Protein AF-A0A1G1E8P8-F1 (afdb_monomer)

Solvent-accessible surface area (backbone atoms only — not comparable to full-atom values): 6298 Å² total; per-residue (Å²): 103,47,85,68,78,87,84,78,57,80,79,61,54,77,76,60,85,80,83,84,72,94,62,95,69,95,79,81,78,94,62,86,85,66,56,71,40,67,44,27,53,44,60,85,92,48,69,58,87,82,52,75,77,49,52,40,71,72,56,40,60,54,49,50,55,55,35,57,75,71,66,56,51,73,68,56,52,50,48,52,54,44,52,52,52,50,55,52,49,55,44,52,50,56,17,70,78,89

Sequence (98 aa):
MGEGVLKLPVYDVKGIYFVLCPKERELKIDREIQSIFSELGINPTLPIREQKPIPLPDRKALDDIVFDILGLTEDERNEVYWAVCELVKNRLEKARSA

Nearest PDB structures (foldseek):
  7pkq-assembly1_v  TM=2.460E-01  e=7.762E+00  Chlamydomonas reinhardtii

Secondary structure (DSSP, 8-state):
---S-----TTGGGGPPP---SS-------S----HHHHTT--TTS-GGGSPP---HHHHHHHHHHHHHHT--HHHHHHHHHHHHHHHHHHHHHHH--

pLDDT: mean 86.12, std 11.96, range [45.19, 96.88]

Mean predicted aligned error: 6.56 Å

Radius of gyration: 15.31 Å; Cα contacts (8 Å, |Δi|>4): 63; chains: 1; bounding box: 31×34×38 Å

Structure (mmCIF, N/CA/C/O backbone):
data_AF-A0A1G1E8P8-F1
#
_entry.id   AF-A0A1G1E8P8-F1
#
loop_
_atom_site.group_PDB
_atom_site.id
_atom_site.type_symbol
_atom_site.label_atom_id
_atom_site.label_alt_id
_atom_site.label_comp_id
_atom_site.label_asym_id
_atom_site.label_entity_id
_atom_site.label_seq_id
_atom_site.pdbx_PDB_ins_code
_atom_site.Cartn_x
_atom_site.Cartn_y
_atom_site.Cartn_z
_atom_site.occupancy
_atom_site.B_iso_or_equiv
_atom_site.auth_seq_id
_atom_site.auth_comp_id
_atom_site.auth_asym_id
_atom_site.auth_atom_id
_atom_site.pdbx_PDB_model_num
ATOM 1 N N . MET A 1 1 ? -2.142 0.215 24.357 1.00 45.19 1 MET A N 1
ATOM 2 C CA . MET A 1 1 ? -0.732 0.155 23.861 1.00 45.19 1 MET A CA 1
ATOM 3 C C . MET A 1 1 ? -0.588 -0.863 22.721 1.00 45.19 1 MET A C 1
ATOM 5 O O . MET A 1 1 ? -0.422 -2.047 22.975 1.00 45.19 1 MET A O 1
ATOM 9 N N . GLY A 1 2 ? -0.667 -0.441 21.457 1.00 47.41 2 GLY A N 1
ATOM 10 C CA . GLY A 1 2 ? -0.658 -1.340 20.279 1.00 47.41 2 GLY A CA 1
ATOM 11 C C . GLY A 1 2 ? 0.368 -0.977 19.199 1.00 47.41 2 GLY A C 1
ATOM 12 O O . GLY A 1 2 ? 0.175 -1.280 18.024 1.00 47.41 2 GLY A O 1
ATOM 13 N N . GLU A 1 3 ? 1.477 -0.368 19.615 1.00 49.81 3 GLU A N 1
ATOM 14 C CA . GLU A 1 3 ? 2.665 -0.134 18.780 1.00 49.81 3 GLU A CA 1
ATOM 15 C C . GLU A 1 3 ? 3.649 -1.322 18.794 1.00 49.81 3 GLU A C 1
ATOM 17 O O . GLU A 1 3 ? 4.707 -1.271 18.177 1.00 49.81 3 GLU A O 1
ATOM 22 N N . GLY A 1 4 ? 3.324 -2.419 19.492 1.00 59.16 4 GLY A N 1
ATOM 23 C CA . GLY A 1 4 ? 4.180 -3.608 19.531 1.00 59.16 4 GLY A CA 1
ATOM 24 C C . GLY A 1 4 ? 4.302 -4.257 18.153 1.00 59.16 4 GLY A C 1
ATOM 25 O O . GLY A 1 4 ? 3.316 -4.309 17.428 1.00 59.16 4 GLY A O 1
ATOM 26 N N . VAL A 1 5 ? 5.486 -4.768 17.801 1.00 62.25 5 VAL A N 1
ATOM 27 C CA . VAL A 1 5 ? 5.781 -5.476 16.537 1.00 62.25 5 VAL A CA 1
ATOM 28 C C . VAL A 1 5 ? 4.755 -6.586 16.266 1.00 62.25 5 VAL A C 1
ATOM 30 O O . VAL A 1 5 ? 4.314 -7.269 17.190 1.00 62.25 5 VAL A O 1
ATOM 33 N N . LEU A 1 6 ? 4.357 -6.780 14.997 1.00 70.25 6 LEU A N 1
ATOM 3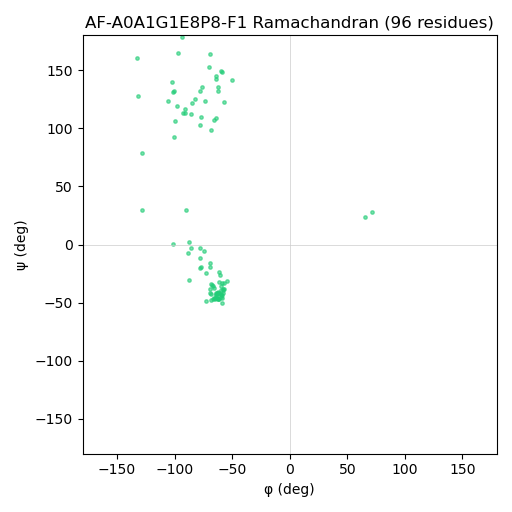4 C CA . LEU A 1 6 ? 3.505 -7.922 14.639 1.00 70.25 6 LEU A CA 1
ATOM 35 C C . LEU A 1 6 ? 4.311 -9.209 14.855 1.00 70.25 6 LEU A C 1
ATOM 37 O O . LEU A 1 6 ? 5.243 -9.494 14.106 1.00 70.25 6 LEU A O 1
ATOM 41 N N . LYS A 1 7 ? 3.981 -9.966 15.901 1.00 74.06 7 LYS A N 1
ATOM 42 C CA . LYS A 1 7 ? 4.650 -11.231 16.201 1.00 74.06 7 LYS A CA 1
ATOM 43 C C . LYS A 1 7 ? 4.104 -12.316 15.273 1.00 74.06 7 LYS A C 1
ATOM 45 O O . LYS A 1 7 ? 3.013 -12.821 15.508 1.00 74.06 7 LYS A O 1
ATOM 50 N N . LEU A 1 8 ? 4.870 -12.662 14.240 1.00 76.56 8 LEU A N 1
ATOM 51 C CA . LEU A 1 8 ? 4.582 -13.779 13.336 1.00 76.56 8 LEU A CA 1
ATOM 52 C C . LEU A 1 8 ? 5.289 -15.045 13.854 1.00 76.56 8 LEU A C 1
ATOM 54 O O . LEU A 1 8 ? 6.523 -15.069 13.898 1.00 76.56 8 LEU A O 1
ATOM 58 N N . PRO A 1 9 ? 4.565 -16.083 14.307 1.00 80.50 9 PRO A N 1
ATOM 59 C CA . PRO A 1 9 ? 5.182 -17.341 14.709 1.00 80.50 9 PRO A CA 1
ATOM 60 C C . PRO A 1 9 ? 5.732 -18.100 13.491 1.00 80.50 9 PRO A C 1
ATOM 62 O O . PRO A 1 9 ? 5.231 -17.981 12.377 1.00 80.50 9 PRO A O 1
ATOM 65 N N . VAL A 1 10 ? 6.760 -18.929 13.708 1.00 77.25 10 VAL A N 1
ATOM 66 C CA . VAL A 1 10 ? 7.508 -19.615 12.631 1.00 77.25 10 VAL A CA 1
ATOM 67 C C . VAL A 1 10 ? 6.609 -20.468 11.724 1.00 77.25 10 VAL A C 1
ATOM 69 O O . VAL A 1 10 ? 6.868 -20.579 10.530 1.00 77.25 10 VAL A O 1
ATOM 72 N N . TYR A 1 11 ? 5.540 -21.060 12.260 1.00 79.88 11 TYR A N 1
ATOM 73 C CA . TYR A 1 11 ? 4.621 -21.881 11.468 1.00 79.88 11 TYR A CA 1
ATOM 74 C C . TYR A 1 11 ? 3.726 -21.063 10.521 1.00 79.88 11 TYR A C 1
ATOM 76 O O . TYR A 1 11 ? 3.346 -21.594 9.479 1.00 79.88 11 TYR A O 1
ATOM 84 N N . ASP A 1 12 ? 3.467 -19.785 10.817 1.00 79.62 12 ASP A N 1
ATOM 85 C CA . ASP A 1 12 ? 2.682 -18.894 9.948 1.00 79.62 12 ASP A CA 1
ATOM 86 C C . ASP A 1 12 ? 3.501 -18.403 8.745 1.00 79.62 12 ASP A C 1
ATOM 88 O O . ASP A 1 12 ? 2.941 -18.033 7.714 1.00 79.62 12 ASP A O 1
ATOM 92 N N . VAL A 1 13 ? 4.836 -18.483 8.819 1.00 80.25 13 VAL A N 1
ATOM 93 C CA . VAL A 1 13 ? 5.741 -18.120 7.712 1.00 80.25 13 VAL A CA 1
ATOM 94 C C . VAL A 1 13 ? 5.495 -18.990 6.474 1.00 80.25 13 VAL A C 1
ATOM 96 O O . VAL A 1 13 ? 5.710 -18.535 5.354 1.00 80.25 13 VAL A O 1
ATOM 99 N N . LYS A 1 14 ? 4.973 -20.216 6.643 1.00 79.44 14 LYS A N 1
ATOM 100 C CA . LYS A 1 14 ? 4.612 -21.107 5.524 1.00 79.44 14 LYS A CA 1
ATOM 101 C C . LYS A 1 14 ? 3.523 -20.532 4.613 1.00 79.44 14 LYS A C 1
ATOM 103 O O . LYS A 1 14 ? 3.435 -20.953 3.466 1.00 79.44 14 LYS A O 1
ATOM 108 N N . GLY A 1 15 ? 2.694 -19.616 5.118 1.00 80.75 15 GLY A N 1
ATOM 109 C CA . GLY A 1 15 ? 1.637 -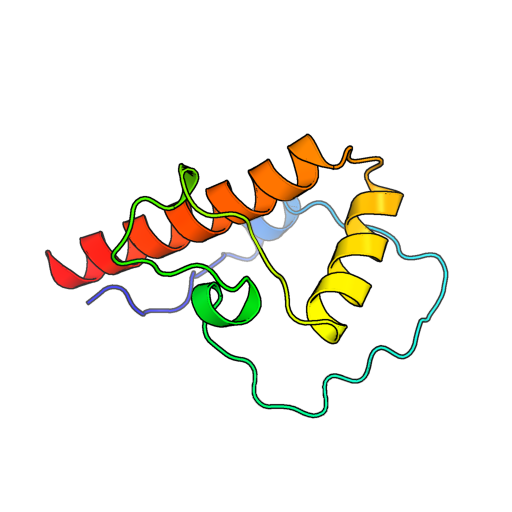18.960 4.345 1.00 80.75 15 GLY A CA 1
ATOM 110 C C . GLY A 1 15 ? 2.100 -17.724 3.569 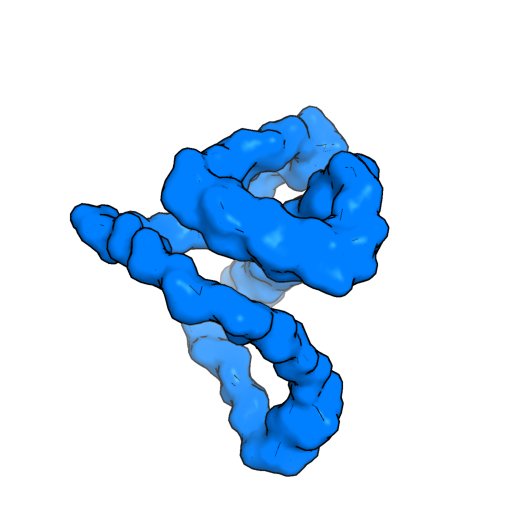1.00 80.75 15 GLY A C 1
ATOM 111 O O . GLY A 1 15 ? 1.292 -17.120 2.869 1.00 80.75 15 GLY A O 1
ATOM 112 N N . ILE A 1 16 ? 3.369 -17.321 3.701 1.00 83.00 16 ILE A N 1
ATOM 113 C CA . ILE A 1 16 ? 3.907 -16.137 3.029 1.00 83.00 16 ILE A CA 1
ATOM 114 C C . ILE A 1 16 ? 4.348 -16.517 1.616 1.00 83.00 16 ILE A C 1
ATOM 116 O O . ILE A 1 16 ? 5.207 -17.377 1.422 1.00 83.00 16 ILE A O 1
ATOM 120 N N . TYR A 1 17 ? 3.775 -15.841 0.626 1.00 83.31 17 TYR A N 1
ATOM 121 C CA . TYR A 1 17 ? 4.190 -15.970 -0.765 1.00 83.31 17 TYR A CA 1
ATOM 122 C C . TYR A 1 17 ? 5.468 -15.166 -1.010 1.00 83.31 17 TYR A C 1
ATOM 124 O O . TYR A 1 17 ? 5.562 -13.997 -0.636 1.00 83.31 17 TYR A O 1
ATOM 132 N N . PHE A 1 18 ? 6.445 -15.793 -1.663 1.00 82.44 18 PHE A N 1
ATOM 133 C CA . PHE A 1 18 ? 7.697 -15.150 -2.049 1.00 82.44 18 PHE A CA 1
ATOM 134 C C . PHE A 1 18 ? 7.662 -14.780 -3.527 1.00 82.44 18 PHE A C 1
ATOM 136 O O . PHE A 1 18 ? 7.359 -15.612 -4.381 1.00 82.44 18 PHE A O 1
ATOM 143 N N . VAL A 1 19 ? 8.028 -13.537 -3.823 1.00 80.00 19 VAL A N 1
ATOM 144 C CA . VAL A 1 19 ? 8.228 -13.066 -5.192 1.00 80.00 19 VAL A CA 1
ATOM 145 C C . VAL A 1 19 ? 9.695 -13.280 -5.552 1.00 80.00 19 VAL A C 1
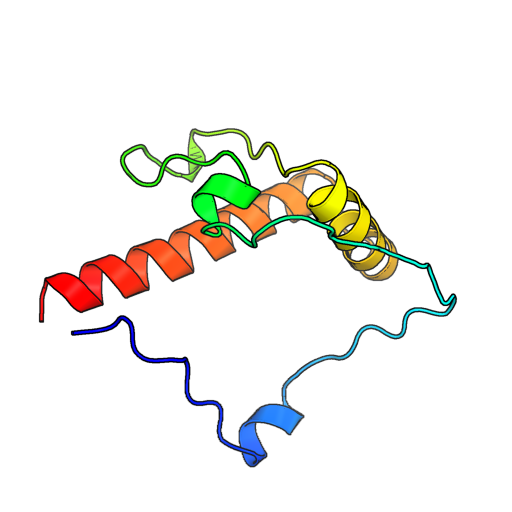ATOM 147 O O . VAL A 1 19 ? 10.583 -12.663 -4.963 1.00 80.00 19 VAL A O 1
ATOM 150 N N . LEU A 1 20 ? 9.964 -14.179 -6.501 1.00 78.12 20 LEU A N 1
ATOM 151 C CA . LEU A 1 20 ? 11.316 -14.401 -7.011 1.00 78.12 20 LEU A CA 1
ATOM 152 C C . LEU A 1 20 ? 11.674 -13.264 -7.969 1.00 78.12 20 LEU A C 1
ATOM 154 O O . LEU A 1 20 ? 11.123 -13.178 -9.063 1.00 78.12 20 LEU A O 1
ATOM 158 N N . CYS A 1 21 ? 12.600 -12.395 -7.561 1.00 73.50 21 CYS A N 1
ATOM 159 C CA . CYS A 1 21 ? 13.130 -11.353 -8.433 1.00 73.50 21 CYS A CA 1
ATOM 160 C C . CYS A 1 21 ? 14.295 -11.929 -9.259 1.00 73.50 21 CYS A C 1
ATOM 162 O O . CYS A 1 21 ? 15.343 -12.239 -8.692 1.00 73.50 21 CYS A O 1
ATOM 164 N N . PRO A 1 22 ? 14.153 -12.086 -10.588 1.00 66.62 22 PRO A N 1
ATOM 165 C CA . PRO A 1 22 ? 15.149 -12.767 -11.417 1.00 66.62 22 PRO A CA 1
ATOM 166 C C . PRO A 1 22 ? 16.415 -11.936 -11.682 1.00 66.62 22 PRO A C 1
ATOM 168 O O . PRO A 1 22 ? 17.340 -12.429 -12.324 1.00 66.62 22 PRO A O 1
ATOM 171 N N . LYS A 1 23 ? 16.463 -10.670 -11.246 1.00 68.69 23 LYS A N 1
ATOM 172 C CA . LYS A 1 23 ? 17.631 -9.794 -11.395 1.00 68.69 23 LYS A CA 1
ATOM 173 C C . LYS A 1 23 ? 17.944 -9.112 -10.073 1.00 68.69 23 LYS A C 1
ATOM 175 O O . LYS A 1 23 ? 17.083 -8.438 -9.511 1.00 68.69 23 LYS A O 1
ATOM 180 N N . GLU A 1 24 ? 19.193 -9.219 -9.639 1.00 64.12 24 GLU A N 1
ATOM 181 C CA . GLU A 1 24 ? 19.734 -8.369 -8.584 1.00 64.12 24 GLU A CA 1
ATOM 182 C C . GLU A 1 24 ? 19.729 -6.923 -9.098 1.00 64.12 24 GLU A C 1
ATOM 184 O O . GLU A 1 24 ? 20.447 -6.571 -10.035 1.00 64.12 24 GLU A O 1
ATOM 189 N N . ARG A 1 25 ? 18.844 -6.092 -8.545 1.00 66.06 25 ARG A N 1
ATOM 190 C CA . ARG A 1 25 ? 18.870 -4.642 -8.745 1.00 66.06 25 ARG A CA 1
ATOM 191 C C . ARG A 1 25 ? 19.392 -4.021 -7.459 1.00 66.06 25 ARG A C 1
ATOM 193 O O . ARG A 1 25 ? 18.806 -4.239 -6.401 1.00 66.06 25 ARG A O 1
ATOM 200 N N . GLU A 1 26 ? 20.470 -3.247 -7.549 1.00 65.75 26 GLU A N 1
ATOM 201 C CA . GLU A 1 26 ? 20.905 -2.412 -6.430 1.00 65.75 26 GLU A CA 1
ATOM 202 C C . GLU A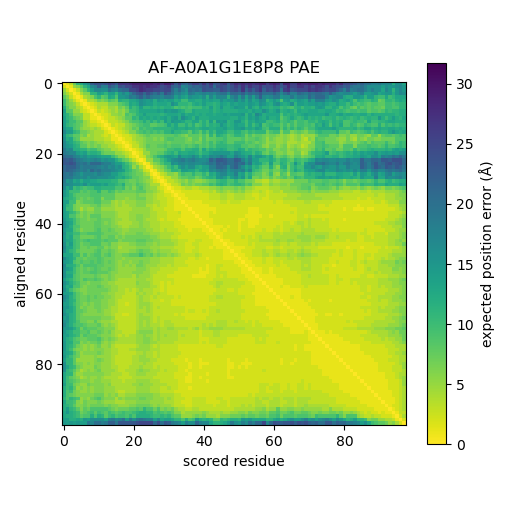 1 26 ? 19.874 -1.299 -6.214 1.00 65.75 26 GLU A C 1
ATOM 204 O O . GLU A 1 26 ? 19.864 -0.290 -6.916 1.00 65.75 26 GLU A O 1
ATOM 209 N N . LEU A 1 27 ? 18.982 -1.497 -5.248 1.00 69.50 27 LEU A N 1
ATOM 210 C CA . LEU A 1 27 ? 18.142 -0.440 -4.699 1.00 69.50 27 LEU A CA 1
ATOM 211 C C . LEU A 1 27 ? 18.784 0.007 -3.391 1.00 69.50 27 LEU A C 1
ATOM 213 O O . LEU A 1 27 ? 18.755 -0.719 -2.398 1.00 69.50 27 LEU A O 1
ATOM 217 N N . LYS A 1 28 ? 19.402 1.187 -3.406 1.00 74.12 28 LYS A N 1
ATOM 218 C CA . LYS A 1 28 ? 19.949 1.809 -2.200 1.00 74.12 28 LYS A CA 1
ATOM 219 C C . LYS A 1 28 ? 18.955 2.835 -1.682 1.00 74.12 28 LYS A C 1
ATOM 221 O O . LYS A 1 28 ? 18.609 3.782 -2.384 1.00 74.12 28 LYS A O 1
ATOM 226 N N . ILE A 1 29 ? 18.482 2.612 -0.462 1.00 80.25 29 ILE A N 1
ATOM 227 C CA . ILE A 1 29 ? 17.687 3.580 0.287 1.00 80.25 29 ILE A CA 1
ATOM 228 C C . ILE A 1 29 ? 18.648 4.230 1.284 1.00 80.25 29 ILE A C 1
ATOM 230 O O . ILE A 1 29 ? 18.871 3.707 2.370 1.00 80.25 29 ILE A O 1
ATOM 234 N N . ASP A 1 30 ? 19.250 5.353 0.891 1.00 83.94 30 ASP A N 1
ATOM 235 C CA . ASP A 1 30 ? 20.222 6.108 1.702 1.00 83.94 30 ASP A CA 1
ATOM 236 C C . ASP A 1 30 ? 19.549 7.181 2.585 1.00 83.94 30 ASP A C 1
ATOM 238 O O . ASP A 1 30 ? 20.120 8.230 2.884 1.00 83.94 30 ASP A O 1
ATOM 242 N N . ARG A 1 31 ? 18.300 6.939 2.995 1.00 89.81 31 ARG A N 1
ATOM 243 C CA . ARG A 1 31 ? 17.511 7.842 3.843 1.00 89.81 31 ARG A CA 1
ATOM 244 C C . ARG A 1 31 ? 16.858 7.088 4.993 1.00 89.81 31 ARG A C 1
ATOM 246 O O . ARG A 1 31 ? 16.679 5.874 4.933 1.00 89.81 31 ARG A O 1
ATOM 253 N N . GLU A 1 32 ? 16.465 7.824 6.026 1.00 90.50 32 GLU A N 1
ATOM 254 C CA . GLU A 1 32 ? 15.666 7.265 7.113 1.00 90.50 32 GLU A CA 1
ATOM 255 C C . GLU A 1 32 ? 14.306 6.779 6.587 1.00 90.50 32 GLU A C 1
ATOM 257 O O . GLU A 1 32 ? 13.645 7.464 5.795 1.00 90.50 32 GLU A O 1
ATOM 262 N N . ILE A 1 33 ? 13.904 5.585 7.027 1.00 89.88 33 ILE A N 1
ATOM 263 C CA . ILE A 1 33 ? 12.601 5.004 6.700 1.00 89.88 33 ILE A CA 1
ATOM 264 C C . ILE A 1 33 ? 11.538 5.742 7.508 1.00 89.88 33 ILE A C 1
ATOM 266 O O . ILE A 1 33 ? 11.603 5.790 8.737 1.00 89.88 33 ILE A O 1
ATOM 270 N N . GLN A 1 34 ? 10.549 6.301 6.820 1.00 91.88 34 GLN A N 1
ATOM 271 C CA . GLN A 1 34 ? 9.480 7.061 7.450 1.00 91.88 34 GLN A CA 1
ATOM 272 C C . GLN A 1 34 ? 8.265 6.177 7.753 1.00 91.88 34 GLN A C 1
ATOM 274 O O . GLN A 1 34 ? 8.222 4.978 7.466 1.00 91.88 34 GLN A O 1
ATOM 279 N N . SER A 1 35 ? 7.235 6.777 8.354 1.00 93.00 35 SER A N 1
ATOM 280 C CA . SER A 1 35 ? 5.948 6.102 8.510 1.00 93.00 35 SER A CA 1
ATOM 281 C C . SER A 1 35 ? 5.372 5.722 7.143 1.00 93.00 35 SER A C 1
ATOM 283 O O . SER A 1 35 ? 5.551 6.457 6.175 1.00 93.00 35 SER A O 1
ATOM 285 N N . ILE A 1 36 ? 4.605 4.62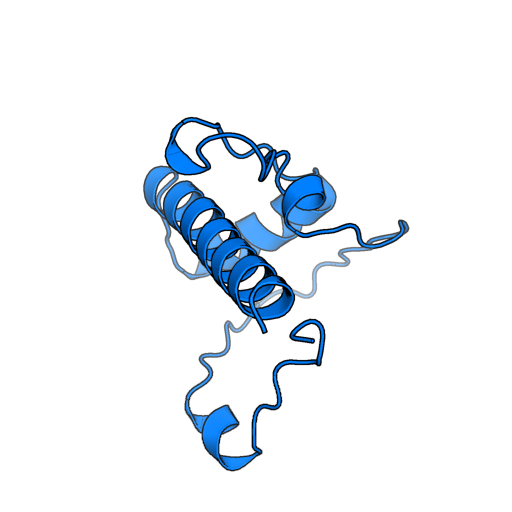9 7.073 1.00 93.12 36 ILE A N 1
ATOM 286 C CA . ILE A 1 36 ? 3.971 4.194 5.816 1.00 93.12 36 ILE A CA 1
ATOM 287 C C . ILE A 1 36 ? 3.117 5.296 5.171 1.00 93.12 36 ILE A C 1
ATOM 289 O O . ILE A 1 36 ? 3.033 5.397 3.955 1.00 93.12 36 ILE A O 1
ATOM 293 N N . PHE A 1 37 ? 2.518 6.157 5.993 1.00 95.38 37 PHE A N 1
ATOM 294 C CA . PHE A 1 37 ? 1.741 7.306 5.549 1.00 95.38 37 PHE A CA 1
ATOM 295 C C . PHE A 1 37 ? 2.616 8.326 4.815 1.00 95.38 37 PHE A C 1
ATOM 297 O O . PHE A 1 37 ? 2.270 8.762 3.723 1.00 95.38 37 PHE A O 1
ATOM 304 N N . SER A 1 38 ? 3.781 8.651 5.375 1.00 94.88 38 SER A N 1
ATOM 305 C CA . SER A 1 38 ? 4.749 9.569 4.766 1.00 94.88 38 SER A CA 1
ATOM 306 C C . SER A 1 38 ? 5.396 8.973 3.515 1.00 94.88 38 SER A C 1
ATOM 308 O O . SER A 1 38 ? 5.512 9.661 2.507 1.00 94.88 38 SER A O 1
ATOM 310 N N . GLU A 1 39 ? 5.744 7.685 3.555 1.00 95.06 39 GLU A N 1
ATOM 311 C CA . GLU A 1 39 ? 6.308 6.943 2.419 1.00 95.06 39 GLU A CA 1
ATOM 312 C C . GLU A 1 39 ? 5.374 6.932 1.202 1.00 95.06 39 GLU A C 1
ATOM 314 O O . GLU A 1 39 ? 5.853 6.945 0.070 1.00 95.06 39 GLU A O 1
ATOM 319 N N . LEU A 1 40 ? 4.054 6.916 1.435 1.00 95.81 40 LEU A N 1
ATOM 320 C CA . LEU A 1 40 ? 3.012 6.884 0.403 1.00 95.81 40 LEU A CA 1
ATOM 321 C C . LEU A 1 40 ? 2.354 8.248 0.137 1.00 95.81 40 LEU A C 1
ATOM 323 O O . LEU A 1 40 ? 1.444 8.328 -0.687 1.00 95.81 40 LEU A O 1
ATOM 327 N N . GLY A 1 41 ? 2.765 9.311 0.833 1.00 95.12 41 GLY A N 1
ATOM 328 C CA . GLY A 1 41 ? 2.169 10.645 0.700 1.00 95.12 41 GLY A CA 1
ATOM 329 C C . GLY A 1 41 ? 0.705 10.743 1.162 1.00 95.12 41 GLY A C 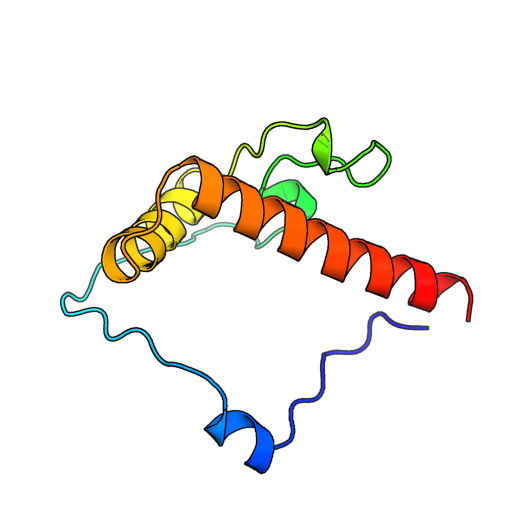1
ATOM 330 O O . GLY A 1 41 ? -0.019 11.623 0.704 1.00 95.12 41 GLY A O 1
ATOM 331 N N . ILE A 1 42 ? 0.254 9.850 2.048 1.00 96.06 42 ILE A N 1
ATOM 332 C CA . ILE A 1 42 ? -1.126 9.784 2.552 1.00 96.06 42 ILE A CA 1
ATOM 333 C C . ILE A 1 42 ? -1.201 10.423 3.937 1.00 96.06 42 ILE A C 1
ATOM 335 O O . ILE A 1 42 ? -0.429 10.088 4.830 1.00 96.06 42 ILE A O 1
ATOM 339 N N . ASN A 1 43 ? -2.181 11.297 4.163 1.00 94.50 43 ASN A N 1
ATOM 340 C CA . ASN A 1 43 ? -2.468 11.839 5.484 1.00 94.50 43 ASN A CA 1
ATOM 341 C C . ASN A 1 43 ? -3.503 10.963 6.222 1.00 94.50 43 ASN A C 1
ATOM 343 O O . ASN A 1 43 ? -4.657 10.891 5.788 1.00 94.50 43 ASN A O 1
ATOM 347 N N . PRO A 1 44 ? -3.155 10.334 7.363 1.00 92.06 44 PRO A N 1
ATOM 348 C CA . PRO A 1 44 ? -4.072 9.457 8.091 1.00 92.06 44 PRO A CA 1
ATOM 349 C C . PRO A 1 44 ? -5.242 10.189 8.768 1.00 92.06 44 PRO A C 1
ATOM 351 O O . PRO A 1 44 ? -6.208 9.530 9.165 1.00 92.06 44 PRO A O 1
ATOM 354 N N . THR A 1 45 ? -5.181 11.518 8.933 1.00 92.12 45 THR A N 1
ATOM 355 C CA . THR A 1 45 ? -6.272 12.298 9.550 1.00 92.12 45 THR A CA 1
ATOM 356 C C . THR A 1 45 ? -7.439 12.547 8.599 1.00 92.12 45 THR A C 1
ATOM 358 O O . THR A 1 45 ? -8.551 12.802 9.056 1.00 92.12 45 THR A O 1
ATOM 361 N N . LEU A 1 46 ? -7.199 12.441 7.294 1.00 93.12 46 LEU A N 1
ATOM 362 C CA . LEU A 1 46 ? -8.209 12.552 6.249 1.00 93.12 46 LEU A CA 1
ATOM 363 C C . LEU A 1 46 ? -8.687 11.153 5.816 1.00 93.12 46 LEU A C 1
ATOM 365 O O . LEU A 1 46 ? -8.035 10.147 6.132 1.00 93.12 46 LEU A O 1
ATOM 369 N N . PRO A 1 47 ? -9.818 11.048 5.098 1.00 93.94 47 PRO A N 1
ATOM 370 C CA . PRO A 1 47 ? -10.232 9.789 4.488 1.00 93.94 47 PRO A CA 1
ATOM 371 C C . PRO A 1 47 ? -9.137 9.260 3.548 1.00 93.94 47 PRO A C 1
ATOM 373 O O . PRO A 1 47 ? -8.702 9.953 2.630 1.00 93.94 47 PRO A O 1
ATOM 376 N N . ILE A 1 48 ? -8.652 8.037 3.791 1.00 94.56 48 ILE A N 1
ATOM 377 C CA . ILE A 1 48 ? -7.531 7.447 3.031 1.00 94.56 48 ILE A CA 1
ATOM 378 C C . ILE A 1 48 ? -7.915 7.263 1.557 1.00 94.56 48 ILE A C 1
ATOM 380 O O . ILE A 1 48 ? -7.131 7.583 0.670 1.00 94.56 48 ILE A O 1
ATOM 384 N N . ARG A 1 49 ? -9.148 6.809 1.306 1.00 94.50 49 ARG A N 1
ATOM 385 C CA . ARG A 1 49 ? -9.686 6.510 -0.031 1.00 94.50 49 ARG A CA 1
ATOM 386 C C . ARG A 1 49 ? -9.911 7.736 -0.916 1.00 94.50 49 ARG A C 1
ATOM 388 O O . ARG A 1 49 ? -10.006 7.597 -2.126 1.00 94.50 49 ARG A O 1
ATOM 395 N N . GLU A 1 50 ? -9.992 8.926 -0.329 1.00 94.19 50 GLU A N 1
ATOM 396 C CA . GLU A 1 50 ? -10.168 10.182 -1.075 1.00 94.19 50 GLU A CA 1
ATOM 397 C C . GLU A 1 50 ? -8.828 10.803 -1.496 1.00 94.19 50 GLU A C 1
ATOM 399 O O . GLU A 1 50 ? -8.791 11.789 -2.231 1.00 94.19 50 GLU A O 1
ATOM 404 N N . GLN A 1 51 ? -7.715 10.238 -1.028 1.00 94.56 51 GLN A N 1
ATOM 405 C CA . GLN A 1 51 ? -6.373 10.727 -1.308 1.00 94.56 51 GLN A CA 1
ATOM 406 C C . GLN A 1 51 ? -5.705 9.869 -2.377 1.00 94.56 51 GLN A C 1
ATOM 408 O O . GLN A 1 51 ? -5.798 8.640 -2.364 1.00 94.56 51 GLN A O 1
ATOM 413 N N . LYS A 1 52 ? -4.974 10.520 -3.284 1.00 94.25 52 LYS A N 1
ATOM 414 C CA . LYS A 1 52 ? -4.148 9.826 -4.271 1.00 94.25 52 LYS A CA 1
ATOM 415 C C . LYS A 1 52 ? -2.804 9.436 -3.637 1.00 94.25 52 LYS A C 1
ATOM 417 O O . LYS A 1 52 ? -2.121 10.339 -3.153 1.00 94.25 52 LYS A O 1
ATOM 422 N N . PRO A 1 53 ? -2.396 8.153 -3.662 1.00 94.75 53 PRO A N 1
ATOM 423 C CA . PRO A 1 53 ? -1.071 7.746 -3.205 1.00 94.75 53 PRO A CA 1
ATOM 424 C C . PRO A 1 53 ? 0.025 8.400 -4.055 1.00 94.75 53 PRO A C 1
ATOM 426 O O . PRO A 1 53 ? -0.025 8.379 -5.287 1.00 94.75 53 PRO A O 1
ATOM 429 N N . ILE A 1 54 ? 1.026 8.977 -3.396 1.00 95.12 54 ILE A N 1
ATOM 430 C CA . ILE A 1 54 ? 2.214 9.565 -4.020 1.00 95.12 54 ILE A CA 1
ATOM 431 C C . ILE A 1 54 ? 3.433 8.949 -3.323 1.00 95.12 54 ILE A C 1
ATOM 433 O O . ILE A 1 54 ? 4.001 9.564 -2.418 1.00 95.12 54 ILE A O 1
ATOM 437 N N . PRO A 1 55 ? 3.811 7.708 -3.689 1.00 94.56 55 PRO A N 1
ATOM 438 C CA . PRO A 1 55 ? 4.953 7.041 -3.085 1.00 94.56 55 PRO A CA 1
ATOM 439 C C . PRO A 1 55 ? 6.260 7.773 -3.391 1.00 94.56 55 PRO A C 1
ATOM 441 O O . PRO A 1 55 ? 6.451 8.305 -4.490 1.00 94.56 55 PRO A O 1
ATOM 444 N N . LEU A 1 56 ? 7.182 7.761 -2.427 1.00 94.44 56 LEU A N 1
ATOM 445 C CA . LEU A 1 56 ? 8.526 8.303 -2.615 1.00 94.44 56 LEU A CA 1
ATOM 446 C C . LEU A 1 56 ? 9.255 7.584 -3.767 1.00 94.44 56 LEU A C 1
ATOM 448 O O . LEU A 1 56 ? 9.005 6.399 -3.998 1.00 94.44 56 LEU A O 1
ATOM 452 N N . PRO A 1 57 ? 10.152 8.261 -4.510 1.00 91.81 57 PRO A N 1
ATOM 453 C CA . PRO A 1 57 ? 10.708 7.719 -5.754 1.00 91.81 57 PRO A CA 1
ATOM 454 C C . PRO A 1 57 ? 11.418 6.369 -5.593 1.00 91.81 57 PRO A C 1
ATOM 456 O O . PRO A 1 57 ? 11.237 5.470 -6.412 1.00 91.81 57 PRO A O 1
ATOM 459 N N . ASP A 1 58 ? 12.198 6.212 -4.526 1.00 90.88 58 ASP A N 1
ATOM 460 C CA . ASP A 1 58 ? 12.911 4.977 -4.198 1.00 90.88 58 ASP A CA 1
ATOM 461 C C . ASP A 1 58 ? 11.953 3.854 -3.783 1.00 90.88 58 ASP A C 1
ATOM 463 O O . ASP A 1 58 ? 12.122 2.702 -4.191 1.00 90.88 58 ASP A O 1
ATOM 467 N N . ARG A 1 59 ? 10.894 4.200 -3.042 1.00 92.06 59 ARG A N 1
ATOM 468 C CA . ARG A 1 59 ? 9.852 3.254 -2.648 1.00 92.06 59 ARG A CA 1
ATOM 469 C C . ARG A 1 59 ? 9.063 2.767 -3.857 1.00 92.06 59 ARG A C 1
ATOM 471 O O . ARG A 1 59 ? 8.890 1.564 -4.029 1.00 92.06 59 ARG A O 1
ATOM 478 N N . LYS A 1 60 ? 8.657 3.695 -4.723 1.00 92.25 60 LYS A N 1
ATOM 479 C CA . LYS A 1 60 ? 7.961 3.395 -5.972 1.00 92.25 60 LYS A CA 1
ATOM 480 C C . LYS A 1 60 ? 8.796 2.483 -6.868 1.00 92.25 60 LYS A C 1
ATOM 482 O O . LYS A 1 60 ? 8.267 1.516 -7.394 1.00 92.25 60 LYS A O 1
ATOM 487 N N . ALA A 1 61 ? 10.098 2.743 -7.001 1.00 90.62 61 ALA A N 1
ATOM 488 C CA . ALA A 1 61 ? 10.983 1.907 -7.811 1.00 90.62 61 ALA A CA 1
ATOM 489 C C . ALA A 1 61 ? 11.031 0.446 -7.328 1.00 90.62 61 ALA A C 1
ATOM 491 O O . ALA A 1 61 ? 11.124 -0.467 -8.149 1.00 90.62 61 ALA A O 1
ATOM 492 N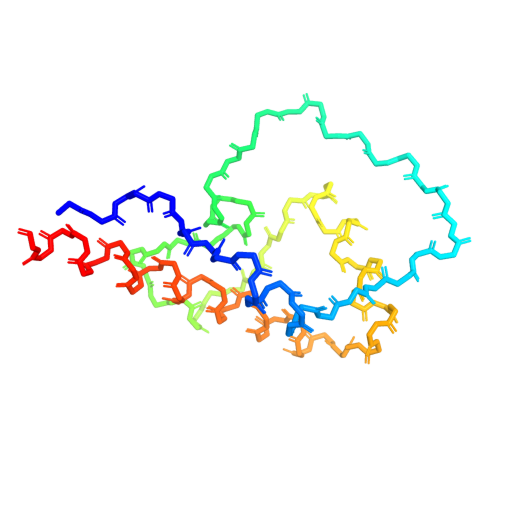 N . LEU A 1 62 ? 10.961 0.222 -6.011 1.00 89.19 62 LEU A N 1
ATOM 493 C CA . LEU A 1 62 ? 10.876 -1.114 -5.423 1.00 89.19 62 LEU A CA 1
ATOM 494 C C . LEU A 1 62 ? 9.496 -1.742 -5.635 1.00 89.19 62 LEU A C 1
ATOM 496 O O . LEU A 1 62 ? 9.401 -2.886 -6.078 1.00 89.19 62 LEU A O 1
ATOM 500 N N . ASP A 1 63 ? 8.441 -0.993 -5.327 1.00 92.06 63 ASP A N 1
ATOM 501 C CA . ASP A 1 63 ? 7.062 -1.463 -5.428 1.00 92.06 63 ASP A CA 1
ATOM 502 C C . ASP A 1 63 ? 6.700 -1.815 -6.880 1.00 92.06 63 ASP A C 1
ATOM 504 O O . ASP A 1 63 ? 6.131 -2.876 -7.121 1.00 92.06 63 ASP A O 1
ATOM 508 N N . ASP A 1 64 ? 7.116 -1.003 -7.859 1.00 92.19 64 ASP A N 1
ATOM 509 C CA . ASP A 1 64 ? 6.887 -1.251 -9.285 1.00 92.19 64 ASP A CA 1
ATOM 510 C C . ASP A 1 64 ? 7.486 -2.593 -9.729 1.00 92.19 64 ASP A C 1
ATOM 512 O O . ASP A 1 64 ? 6.828 -3.330 -10.453 1.00 92.19 64 ASP A O 1
ATOM 516 N N . ILE A 1 65 ? 8.673 -2.981 -9.244 1.00 90.00 65 ILE A N 1
ATOM 517 C CA . ILE A 1 65 ? 9.259 -4.298 -9.560 1.00 90.00 65 ILE A CA 1
ATOM 518 C C . ILE A 1 65 ? 8.356 -5.425 -9.064 1.00 90.00 65 ILE A C 1
ATOM 520 O O . ILE A 1 65 ? 8.106 -6.387 -9.788 1.00 90.00 65 ILE A O 1
ATOM 524 N N . VAL A 1 66 ? 7.890 -5.325 -7.820 1.00 90.06 66 VAL A N 1
ATOM 525 C CA . VAL A 1 66 ? 7.041 -6.354 -7.213 1.00 90.06 66 VAL A CA 1
ATOM 526 C C . VAL A 1 66 ? 5.697 -6.417 -7.934 1.00 90.06 66 VAL A C 1
ATOM 528 O O . VAL A 1 66 ? 5.242 -7.500 -8.295 1.00 90.06 66 VAL A O 1
ATOM 531 N N . PHE A 1 67 ? 5.082 -5.265 -8.192 1.00 93.94 67 PHE A N 1
ATOM 532 C CA . PHE A 1 67 ? 3.794 -5.160 -8.867 1.00 93.94 67 PHE A CA 1
ATOM 533 C C . PHE A 1 67 ? 3.852 -5.608 -10.326 1.00 93.94 67 PHE A C 1
ATOM 535 O O . PHE A 1 67 ? 2.914 -6.255 -10.785 1.00 93.94 67 PHE A O 1
ATOM 542 N N . ASP A 1 68 ? 4.952 -5.341 -11.030 1.00 92.25 68 ASP A N 1
ATOM 543 C CA . ASP A 1 68 ? 5.183 -5.831 -12.390 1.00 92.25 68 ASP A CA 1
ATOM 544 C C . ASP A 1 68 ? 5.287 -7.361 -12.416 1.00 92.25 68 ASP A C 1
ATOM 546 O O . ASP A 1 68 ? 4.700 -7.999 -13.288 1.00 92.25 68 ASP A O 1
ATOM 550 N N . ILE A 1 69 ? 5.986 -7.971 -11.449 1.00 91.38 69 ILE A N 1
ATOM 551 C CA . ILE A 1 69 ? 6.086 -9.439 -11.354 1.00 91.38 69 ILE A CA 1
ATOM 552 C C . ILE A 1 69 ? 4.718 -10.064 -11.046 1.00 91.38 69 ILE A C 1
ATOM 554 O O . ILE A 1 69 ? 4.398 -11.132 -11.567 1.00 91.38 69 ILE A O 1
ATOM 558 N N . LEU A 1 70 ? 3.909 -9.402 -10.218 1.00 91.50 70 LEU A N 1
ATOM 559 C CA . LEU A 1 70 ? 2.545 -9.830 -9.901 1.00 91.50 70 LEU A CA 1
ATOM 560 C C . LEU A 1 70 ? 1.530 -9.507 -11.013 1.00 91.50 70 LEU A C 1
ATOM 562 O O . LEU A 1 70 ? 0.417 -10.022 -10.972 1.00 91.50 70 LEU A O 1
ATOM 566 N N . GLY A 1 71 ? 1.901 -8.688 -12.002 1.00 94.06 71 GLY A N 1
ATOM 567 C CA . GLY A 1 71 ? 1.033 -8.295 -13.112 1.00 94.06 71 GLY A CA 1
ATOM 568 C C . GLY A 1 71 ? -0.098 -7.339 -12.722 1.00 94.06 71 GLY A C 1
ATO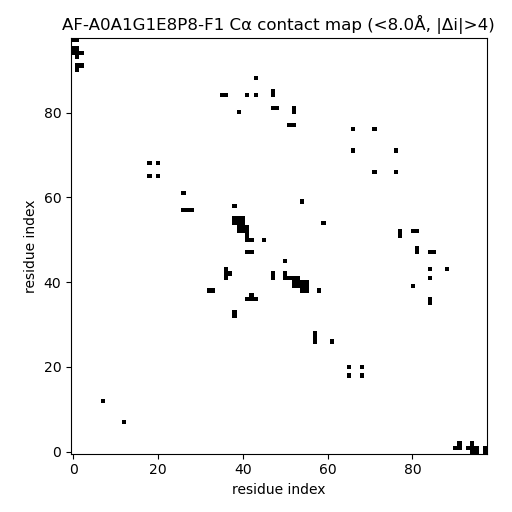M 569 O O . GLY A 1 71 ? -1.144 -7.363 -13.364 1.00 94.06 71 GLY A O 1
ATOM 570 N N . LEU A 1 72 ? 0.092 -6.517 -11.683 1.00 96.19 72 LEU A N 1
ATOM 571 C CA . LEU A 1 72 ? -0.949 -5.613 -11.184 1.00 96.19 72 LEU A CA 1
ATOM 572 C C . LEU A 1 72 ? -1.134 -4.385 -12.082 1.00 96.19 72 LEU A C 1
ATOM 574 O O . LEU A 1 72 ? -0.166 -3.701 -12.447 1.00 96.19 72 LEU A O 1
ATOM 578 N N . THR A 1 73 ? -2.399 -4.065 -12.347 1.00 96.81 73 THR A N 1
ATOM 579 C CA . THR A 1 73 ? -2.854 -2.821 -12.982 1.00 96.81 73 THR A CA 1
ATOM 580 C C . THR A 1 73 ? -2.655 -1.606 -12.067 1.00 96.81 73 THR A C 1
ATOM 582 O O . THR A 1 73 ? -2.457 -1.749 -10.863 1.00 96.81 73 THR A O 1
ATOM 585 N N . GLU A 1 74 ? -2.711 -0.385 -12.610 1.00 93.62 74 GLU A N 1
ATOM 586 C CA . GLU A 1 74 ? -2.543 0.838 -11.802 1.00 93.62 74 GLU A CA 1
ATOM 587 C C . GLU A 1 74 ? -3.600 0.955 -10.689 1.00 93.62 74 GLU A C 1
ATOM 589 O O . GLU A 1 74 ? -3.267 1.317 -9.559 1.00 93.62 74 GLU A O 1
ATOM 594 N N . ASP A 1 75 ? -4.849 0.583 -10.975 1.00 94.94 75 ASP A N 1
ATOM 595 C CA . ASP A 1 75 ? -5.934 0.594 -9.991 1.00 94.94 75 ASP A CA 1
ATOM 596 C C . ASP A 1 75 ? -5.679 -0.396 -8.846 1.00 94.94 75 ASP A C 1
ATOM 598 O O . ASP A 1 75 ? -5.853 -0.053 -7.677 1.00 94.94 75 ASP A O 1
ATOM 602 N N . GLU A 1 76 ? -5.180 -1.596 -9.152 1.00 96.88 76 GLU A N 1
ATOM 603 C CA . GLU A 1 76 ? -4.825 -2.593 -8.135 1.00 96.88 76 GLU A CA 1
ATOM 604 C C . GLU A 1 76 ? -3.629 -2.151 -7.285 1.00 96.88 76 GLU A C 1
ATOM 606 O O . GLU A 1 76 ? -3.601 -2.406 -6.082 1.00 96.88 76 GLU A O 1
ATOM 611 N N . ARG A 1 77 ? -2.655 -1.440 -7.868 1.00 96.25 77 ARG A N 1
ATOM 612 C CA . ARG A 1 77 ? -1.540 -0.851 -7.103 1.00 96.25 77 ARG A CA 1
ATOM 613 C C . ARG A 1 77 ? -2.047 0.185 -6.102 1.00 96.25 77 ARG A C 1
ATOM 615 O O . ARG A 1 77 ? -1.636 0.172 -4.941 1.00 96.25 77 ARG A O 1
ATOM 622 N N . ASN A 1 78 ? -2.963 1.053 -6.532 1.00 95.19 78 ASN A N 1
ATOM 623 C CA . ASN A 1 78 ? -3.595 2.031 -5.647 1.00 95.19 78 ASN A CA 1
ATOM 624 C C . ASN A 1 78 ? -4.398 1.340 -4.535 1.00 95.19 78 ASN A C 1
ATOM 626 O O . ASN A 1 78 ? -4.300 1.742 -3.375 1.00 95.19 78 ASN A O 1
ATOM 630 N N . GLU A 1 79 ? -5.112 0.259 -4.862 1.00 96.75 79 GLU A N 1
ATOM 631 C CA . GLU A 1 79 ? -5.843 -0.546 -3.881 1.00 96.75 79 GLU A CA 1
ATOM 632 C C . GLU A 1 79 ? -4.919 -1.132 -2.810 1.00 96.75 79 GLU A C 1
ATOM 634 O O . GLU A 1 79 ? -5.225 -1.042 -1.619 1.00 96.75 79 GLU A O 1
ATOM 639 N N . VAL A 1 80 ? -3.754 -1.659 -3.203 1.00 95.88 80 VAL A N 1
ATOM 640 C CA . VAL A 1 80 ? -2.744 -2.151 -2.255 1.00 95.88 80 VAL A CA 1
ATOM 641 C C . VAL A 1 80 ? -2.297 -1.032 -1.312 1.00 95.88 80 VAL A C 1
ATOM 643 O O . VAL A 1 80 ? -2.254 -1.237 -0.097 1.00 95.88 80 VAL A O 1
ATOM 646 N N . TYR A 1 81 ? -2.002 0.161 -1.833 1.00 96.56 81 TYR A N 1
ATOM 647 C CA . TYR A 1 81 ? -1.585 1.291 -1.002 1.00 96.56 81 TYR A CA 1
ATOM 648 C C . TYR A 1 81 ? -2.660 1.728 -0.007 1.00 96.56 81 TYR A C 1
ATOM 650 O O . TYR A 1 81 ? -2.370 1.878 1.185 1.00 96.56 81 TYR A O 1
ATOM 658 N N . TRP A 1 82 ? -3.906 1.883 -0.456 1.00 96.88 82 TRP A N 1
ATOM 659 C CA . TRP A 1 82 ? -5.008 2.248 0.430 1.00 96.88 82 TRP A CA 1
ATOM 660 C C . TRP A 1 82 ? -5.260 1.185 1.497 1.00 96.88 82 TRP A C 1
ATOM 662 O O . TRP A 1 82 ? -5.329 1.525 2.681 1.00 96.88 82 TRP A O 1
ATOM 672 N N . ALA A 1 83 ? -5.323 -0.090 1.109 1.00 96.50 83 ALA A N 1
ATOM 673 C CA . ALA A 1 83 ? -5.564 -1.192 2.033 1.00 96.50 83 ALA A CA 1
ATOM 674 C C . ALA A 1 83 ? -4.478 -1.274 3.117 1.00 96.50 83 ALA A C 1
ATOM 676 O O . ALA A 1 83 ? -4.788 -1.425 4.300 1.00 96.50 83 ALA A O 1
ATOM 677 N N . VAL A 1 84 ? -3.201 -1.113 2.751 1.00 95.06 84 VAL A N 1
ATOM 678 C CA . VAL A 1 84 ? -2.092 -1.104 3.719 1.00 95.06 84 VAL A CA 1
ATOM 679 C C . VAL A 1 84 ? -2.220 0.071 4.693 1.00 95.06 84 VAL A C 1
ATOM 681 O O . VAL A 1 84 ? -2.103 -0.123 5.907 1.00 95.06 84 VAL A O 1
ATOM 684 N N . CYS A 1 85 ? -2.502 1.280 4.199 1.00 95.19 85 CYS A N 1
ATOM 685 C CA . CYS A 1 85 ? -2.705 2.447 5.056 1.00 95.19 85 CYS A CA 1
ATOM 686 C C . CYS A 1 85 ? -3.895 2.276 6.010 1.00 95.19 85 CYS A C 1
ATOM 688 O O . CYS A 1 85 ? -3.782 2.618 7.189 1.00 95.19 85 CYS A O 1
ATOM 690 N N . GLU A 1 86 ? -5.014 1.722 5.542 1.00 95.19 86 GLU A N 1
ATOM 691 C CA . GLU A 1 86 ? -6.194 1.449 6.369 1.00 95.19 86 GLU A CA 1
ATOM 692 C C . GLU A 1 86 ? -5.899 0.412 7.452 1.00 95.19 86 GLU A C 1
ATOM 694 O O . GLU A 1 86 ? -6.254 0.612 8.614 1.00 95.19 86 GLU A O 1
ATOM 699 N N . LEU A 1 87 ? -5.195 -0.670 7.110 1.00 93.88 87 LEU A N 1
ATOM 700 C CA . LEU A 1 87 ? -4.787 -1.697 8.070 1.00 93.88 87 LEU A CA 1
ATOM 701 C C . LEU A 1 87 ? -3.912 -1.112 9.184 1.00 93.88 87 LEU A C 1
ATOM 703 O O . LEU A 1 87 ? -4.144 -1.383 10.367 1.00 93.88 87 LEU A O 1
ATOM 707 N N . VAL A 1 88 ? -2.931 -0.281 8.822 1.00 92.94 88 VAL A N 1
ATOM 708 C CA . VAL A 1 88 ? -2.045 0.366 9.797 1.00 92.94 88 VAL A CA 1
ATOM 709 C C . VAL A 1 88 ? -2.808 1.386 10.640 1.00 92.94 88 VAL A C 1
ATOM 711 O O . VAL A 1 88 ? -2.658 1.385 11.863 1.00 92.94 88 VAL A O 1
ATOM 714 N N . LYS A 1 89 ? -3.679 2.202 10.034 1.00 92.12 89 LYS A N 1
ATOM 715 C CA . LYS A 1 89 ? -4.527 3.156 10.762 1.00 92.12 89 LYS A CA 1
ATOM 716 C C . LYS A 1 89 ? -5.418 2.443 11.781 1.00 92.12 89 LYS A C 1
ATOM 718 O O . LYS A 1 89 ? -5.366 2.772 12.963 1.00 92.12 89 LYS A O 1
ATOM 723 N N . ASN A 1 90 ? -6.133 1.402 11.356 1.00 91.69 90 ASN A N 1
ATOM 724 C CA . ASN A 1 90 ? -7.007 0.606 12.219 1.00 91.69 90 ASN A CA 1
ATOM 725 C C . ASN A 1 90 ? -6.249 -0.010 13.403 1.00 91.69 90 ASN A C 1
ATOM 727 O O . ASN A 1 90 ? -6.770 -0.077 14.518 1.00 91.69 90 ASN A O 1
ATOM 731 N N . ARG A 1 91 ? -5.009 -0.463 13.186 1.00 90.38 91 ARG A N 1
ATOM 732 C CA . ARG A 1 91 ? -4.152 -0.976 14.261 1.00 90.38 91 ARG A CA 1
ATOM 733 C C . ARG A 1 91 ? -3.787 0.118 15.266 1.00 90.38 91 ARG A C 1
ATOM 735 O O . ARG A 1 91 ? -3.893 -0.119 16.467 1.00 90.38 91 ARG A O 1
ATOM 742 N N . LEU A 1 92 ? -3.373 1.293 14.791 1.00 89.69 92 LEU A N 1
ATOM 743 C CA . LEU A 1 92 ? -2.971 2.422 15.637 1.00 89.69 92 LEU A CA 1
ATOM 744 C C . LEU A 1 92 ? -4.148 3.041 16.404 1.00 89.69 92 LEU A C 1
ATOM 746 O O . LEU A 1 92 ? -3.979 3.480 17.538 1.00 89.69 92 LEU A O 1
ATOM 750 N N . GLU A 1 93 ? -5.348 3.060 15.831 1.00 89.38 93 GLU A N 1
ATOM 751 C CA . GLU A 1 93 ? -6.543 3.535 16.535 1.00 89.38 93 GLU A CA 1
ATOM 752 C C . GLU A 1 93 ? -6.930 2.573 17.662 1.00 89.38 93 GLU A C 1
ATOM 754 O O . GLU A 1 93 ? -7.047 2.991 18.813 1.00 89.38 93 GLU A O 1
ATOM 759 N N . LYS A 1 94 ? -6.981 1.263 17.381 1.00 87.81 94 LYS A N 1
ATOM 760 C CA . LYS A 1 94 ? -7.197 0.234 18.416 1.00 87.81 94 LYS A CA 1
ATOM 761 C C . LYS A 1 94 ? -6.147 0.296 19.526 1.00 87.81 94 LYS A C 1
ATOM 763 O O . LYS A 1 94 ? -6.471 0.113 20.693 1.00 87.81 94 LYS A O 1
ATOM 768 N N . ALA A 1 95 ? -4.895 0.570 19.164 1.00 85.56 95 ALA A N 1
ATOM 769 C CA . ALA A 1 95 ? -3.779 0.725 20.090 1.00 85.56 95 ALA A CA 1
ATOM 770 C C . ALA A 1 95 ? -3.951 1.876 21.092 1.00 85.56 95 ALA A C 1
ATOM 772 O O . ALA A 1 95 ? -3.410 1.778 22.196 1.00 85.56 95 ALA A O 1
ATOM 773 N N . ARG A 1 96 ? -4.630 2.953 20.673 1.00 83.31 96 ARG A N 1
ATOM 774 C CA . ARG A 1 96 ? -4.898 4.169 21.458 1.00 83.31 96 ARG A CA 1
ATOM 775 C C . ARG A 1 96 ? -6.173 4.060 22.288 1.00 83.31 96 ARG A C 1
ATOM 777 O O . ARG A 1 96 ? -6.246 4.666 23.348 1.00 83.31 96 ARG A O 1
ATOM 784 N N . SER A 1 97 ? -7.162 3.306 21.809 1.00 75.31 97 SER A N 1
ATOM 785 C CA . SER A 1 97 ? -8.420 3.056 22.526 1.00 75.31 97 SER A CA 1
ATOM 786 C C . SER A 1 97 ? -8.308 2.005 23.641 1.00 75.31 97 SER A C 1
ATOM 788 O O . SER A 1 97 ? -9.301 1.764 24.323 1.00 75.31 97 SER A O 1
ATOM 790 N N . ALA A 1 98 ? -7.135 1.382 23.811 1.00 56.78 98 ALA A N 1
ATOM 791 C CA . ALA A 1 98 ? -6.829 0.368 24.823 1.00 56.78 98 ALA A CA 1
ATOM 792 C C . ALA A 1 98 ? -5.671 0.806 25.724 1.00 56.78 98 ALA A C 1
ATOM 794 O O . ALA A 1 98 ? -5.830 0.718 26.957 1.00 56.78 98 ALA A O 1
#

Foldseek 3Di:
DQPDDDDDDPVNVVVDDDQDQPDDDPLDDPDDDDPLCVQQVHDLVDQRVVDFTDGDPSVCVVLVSRCVSVVDDPVVSRVVSSVVSVVVSVSVVVVVVD